Protein AF-A0A1T8V8E3-F1 (afdb_monomer_lite)

Foldseek 3Di:
DDDPAPPQKAKWKWKQWPVRDTDADPVRHTDIDSDPVVRVVVQVVVCVVVVVVVNNDGPMDIDMDIGHHDDDPPPPVVVVVVVVVVVCVVVVVDD

Sequence (95 aa):
MSLNIPEGYEIEYLIRKPDGTLVLNAKDRPACWSDRSECEQAIKHLAEHAQALGITDYLATVEARLCSPVFALDTPLAGFIAELETWRKSQGGQS

Secondary structure (DSSP, 8-state):
----PPTT-EEEEEEE-TTSPBPB-TTSSB--BSSHHHHHHHHHHHHHHHHHTT-S----EEEEEEEPPP--TTS-HHHHHHHHHHHHHHTT---

Structure (mmCIF, N/CA/C/O backbone):
data_AF-A0A1T8V8E3-F1
#
_entry.id   AF-A0A1T8V8E3-F1
#
loop_
_atom_site.group_PDB
_atom_site.id
_atom_site.type_symbol
_atom_site.label_atom_id
_atom_site.label_alt_id
_atom_site.label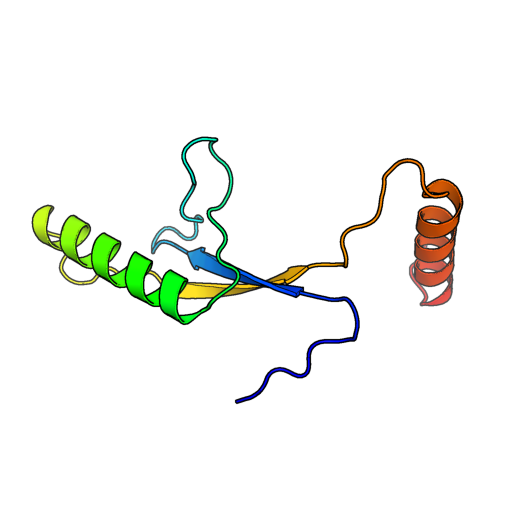_comp_id
_atom_site.label_asym_id
_atom_site.label_entity_id
_atom_site.label_seq_id
_atom_site.pdbx_PDB_ins_code
_atom_site.Cartn_x
_atom_site.Cartn_y
_atom_site.Cartn_z
_atom_site.occupancy
_atom_site.B_iso_or_equiv
_atom_site.auth_seq_id
_atom_site.auth_comp_id
_atom_site.auth_asym_id
_atom_site.auth_atom_id
_atom_site.pdbx_PDB_model_num
ATOM 1 N N . MET A 1 1 ? 15.824 -6.442 12.852 1.00 45.47 1 MET A N 1
ATOM 2 C CA . MET A 1 1 ? 16.057 -7.409 11.758 1.00 45.47 1 MET A CA 1
ATOM 3 C C . MET A 1 1 ? 16.266 -6.610 10.488 1.00 45.47 1 MET A C 1
ATOM 5 O O . MET A 1 1 ? 15.358 -5.885 10.111 1.00 45.47 1 MET A O 1
ATOM 9 N N . SER A 1 2 ? 17.451 -6.668 9.887 1.00 57.44 2 SER A N 1
ATOM 10 C CA . SER A 1 2 ? 17.702 -6.101 8.561 1.00 57.44 2 SER A CA 1
ATOM 11 C C . SER A 1 2 ? 17.268 -7.124 7.510 1.00 57.44 2 SER A C 1
ATOM 13 O O . SER A 1 2 ? 17.771 -8.245 7.488 1.00 57.44 2 SER A O 1
ATOM 15 N N . LEU A 1 3 ? 16.289 -6.766 6.679 1.00 65.56 3 LEU A N 1
ATOM 16 C CA . LEU A 1 3 ? 15.967 -7.529 5.473 1.00 65.56 3 LEU A CA 1
ATOM 1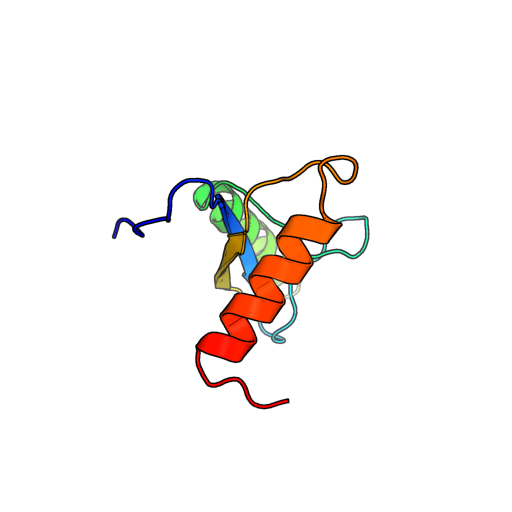7 C C . LEU A 1 3 ? 17.119 -7.335 4.483 1.00 65.56 3 LEU A C 1
ATOM 19 O O . LEU A 1 3 ? 17.517 -6.202 4.225 1.00 65.56 3 LEU A O 1
ATOM 23 N N . ASN A 1 4 ? 17.677 -8.429 3.966 1.00 75.31 4 ASN A N 1
ATOM 24 C CA . ASN A 1 4 ? 18.681 -8.356 2.911 1.00 75.31 4 ASN A CA 1
ATOM 25 C C . ASN A 1 4 ? 17.950 -8.140 1.580 1.00 75.31 4 ASN A C 1
ATOM 27 O O . ASN A 1 4 ? 17.336 -9.069 1.055 1.00 75.31 4 ASN A O 1
ATOM 31 N N . ILE A 1 5 ? 17.930 -6.896 1.108 1.00 76.19 5 ILE A N 1
ATOM 32 C CA . ILE A 1 5 ? 17.240 -6.494 -0.119 1.00 76.19 5 ILE A CA 1
ATOM 33 C C . ILE A 1 5 ? 18.221 -6.686 -1.281 1.00 76.19 5 ILE A C 1
ATOM 35 O O . ILE A 1 5 ? 19.318 -6.125 -1.221 1.00 76.19 5 ILE A O 1
ATOM 39 N N . PRO A 1 6 ? 17.875 -7.470 -2.318 1.00 77.19 6 PRO A N 1
ATOM 40 C CA . PRO A 1 6 ? 18.722 -7.603 -3.499 1.00 77.19 6 PRO A CA 1
ATOM 41 C C . PRO A 1 6 ? 19.002 -6.243 -4.149 1.00 77.19 6 PRO A C 1
ATOM 43 O O . PRO A 1 6 ? 18.152 -5.354 -4.136 1.00 77.19 6 PRO A O 1
ATOM 46 N N . GLU A 1 7 ? 20.183 -6.089 -4.744 1.00 76.50 7 GLU A N 1
ATOM 47 C CA . GLU A 1 7 ? 20.585 -4.839 -5.393 1.00 76.50 7 GLU A CA 1
ATOM 48 C C . GLU A 1 7 ? 19.570 -4.408 -6.465 1.00 76.50 7 GLU A C 1
ATOM 50 O O . GLU A 1 7 ? 19.108 -5.216 -7.273 1.00 76.50 7 GLU A O 1
ATOM 55 N N . GLY A 1 8 ? 19.194 -3.127 -6.438 1.00 79.00 8 GLY A N 1
ATOM 56 C CA . GLY A 1 8 ? 18.209 -2.537 -7.345 1.00 79.00 8 GLY A CA 1
ATOM 57 C C . GLY A 1 8 ? 16.744 -2.780 -6.970 1.00 79.00 8 GLY A C 1
ATOM 58 O O . GLY A 1 8 ? 15.877 -2.144 -7.558 1.00 79.00 8 GLY A O 1
ATOM 59 N N . TYR A 1 9 ? 16.440 -3.649 -6.004 1.00 83.06 9 TYR A N 1
ATOM 60 C CA . TYR A 1 9 ? 15.075 -3.803 -5.504 1.00 83.06 9 TYR A CA 1
ATOM 61 C C . TYR A 1 9 ? 14.781 -2.792 -4.398 1.00 83.06 9 TYR A C 1
ATOM 63 O O . TYR A 1 9 ? 15.652 -2.430 -3.608 1.00 83.06 9 TYR A O 1
ATOM 71 N N . GLU A 1 10 ? 13.522 -2.381 -4.316 1.00 88.25 10 GLU A N 1
ATOM 72 C CA . GLU A 1 10 ? 13.033 -1.459 -3.294 1.00 88.25 10 GLU A CA 1
ATOM 73 C C . GLU A 1 10 ? 11.953 -2.141 -2.454 1.00 88.25 10 GLU A C 1
ATOM 75 O O . GLU A 1 10 ? 11.231 -3.015 -2.936 1.00 88.25 10 GLU A O 1
ATOM 80 N N . ILE A 1 11 ? 11.843 -1.768 -1.179 1.00 90.62 11 ILE A N 1
ATOM 81 C CA . ILE A 1 11 ? 10.717 -2.189 -0.343 1.00 90.62 11 ILE A CA 1
ATOM 82 C C . ILE A 1 11 ? 9.705 -1.056 -0.296 1.00 90.62 11 ILE A C 1
ATOM 84 O O . ILE A 1 11 ? 10.052 0.085 -0.004 1.00 90.62 11 ILE A O 1
ATOM 88 N N . GLU A 1 12 ? 8.440 -1.409 -0.490 1.00 94.44 12 GLU A N 1
ATOM 89 C CA . GLU A 1 12 ? 7.320 -0.543 -0.155 1.00 94.44 12 GLU A CA 1
ATOM 90 C C . GLU A 1 12 ? 6.486 -1.180 0.950 1.00 94.44 12 GLU A C 1
ATOM 92 O O . GLU A 1 12 ? 6.192 -2.379 0.938 1.00 94.44 12 GLU A O 1
ATOM 97 N N . TYR A 1 13 ? 6.081 -0.355 1.901 1.00 95.75 13 TYR A N 1
ATOM 98 C CA . TYR A 1 13 ? 5.196 -0.713 2.991 1.00 95.75 13 TYR A CA 1
ATOM 99 C C . TYR A 1 13 ? 3.765 -0.340 2.628 1.00 95.75 13 TYR A C 1
ATOM 101 O O . TYR A 1 13 ? 3.524 0.687 1.995 1.00 95.75 13 TYR A O 1
ATOM 109 N N . LEU A 1 14 ? 2.813 -1.172 3.031 1.00 96.88 14 LEU A N 1
ATOM 110 C CA . LEU A 1 14 ? 1.383 -0.972 2.829 1.00 96.88 14 LEU A CA 1
ATOM 111 C C . LEU A 1 14 ? 0.640 -1.272 4.124 1.00 96.88 14 LEU A C 1
ATOM 113 O O . LEU A 1 14 ? 1.148 -1.974 4.997 1.00 96.88 14 LEU A O 1
ATOM 117 N N . ILE A 1 15 ? -0.596 -0.790 4.213 1.00 96.88 15 ILE A N 1
ATOM 118 C CA . ILE A 1 15 ? -1.480 -1.083 5.339 1.00 96.88 15 ILE A CA 1
ATOM 119 C C . ILE A 1 15 ? -2.565 -2.042 4.872 1.00 96.88 15 ILE A C 1
ATOM 121 O O . ILE A 1 15 ? -3.343 -1.707 3.970 1.00 96.88 15 ILE A O 1
ATOM 125 N N . ARG A 1 16 ? -2.656 -3.207 5.517 1.00 96.44 16 ARG A N 1
ATOM 126 C CA . ARG A 1 16 ? -3.799 -4.105 5.366 1.00 96.44 16 ARG A CA 1
ATOM 127 C C . ARG A 1 16 ? -4.813 -3.837 6.463 1.00 96.44 16 ARG A C 1
ATOM 129 O O . ARG A 1 16 ? -4.481 -3.826 7.645 1.00 96.44 16 ARG A O 1
ATOM 136 N N . LYS A 1 17 ? -6.052 -3.585 6.056 1.00 93.06 17 LYS A N 1
ATOM 137 C CA . LYS A 1 17 ? -7.186 -3.398 6.959 1.00 93.06 17 LYS A CA 1
ATOM 138 C C . LYS A 1 17 ? -7.626 -4.747 7.548 1.00 93.06 17 LYS A C 1
ATOM 140 O O . LYS A 1 17 ? -7.341 -5.789 6.954 1.00 93.06 17 LYS A O 1
ATOM 145 N N . PRO A 1 18 ? -8.399 -4.742 8.650 1.00 89.56 18 PRO A N 1
ATOM 146 C CA . PRO A 1 18 ? -8.927 -5.970 9.254 1.00 89.56 18 PRO A CA 1
ATOM 147 C C . PRO A 1 18 ? -9.796 -6.820 8.313 1.00 89.56 18 PRO A C 1
ATOM 149 O O . PRO A 1 18 ? -9.887 -8.031 8.479 1.00 89.56 18 PRO A O 1
ATOM 152 N N . ASP A 1 19 ? -10.417 -6.198 7.306 1.00 89.81 19 ASP A N 1
ATOM 153 C CA . ASP A 1 19 ? -11.222 -6.873 6.277 1.00 89.81 19 ASP A CA 1
ATOM 154 C C . ASP A 1 19 ? -10.378 -7.593 5.199 1.00 89.81 19 ASP A C 1
ATOM 156 O O . ASP A 1 19 ? -10.925 -8.151 4.249 1.00 89.81 19 ASP A O 1
ATOM 160 N N . GLY A 1 20 ? -9.045 -7.571 5.320 1.00 91.00 20 GLY A N 1
ATOM 161 C CA . GLY A 1 20 ? -8.102 -8.187 4.385 1.00 91.00 20 GLY A CA 1
ATOM 162 C C . GLY A 1 20 ? -7.769 -7.332 3.158 1.00 91.00 20 GLY A C 1
ATOM 163 O O . GLY A 1 20 ? -6.870 -7.682 2.385 1.00 91.00 20 GLY A O 1
ATOM 164 N N . THR A 1 21 ? -8.433 -6.191 2.971 1.00 94.75 21 THR A N 1
ATOM 165 C CA . THR A 1 21 ? -8.169 -5.284 1.847 1.00 94.75 21 THR A CA 1
ATOM 166 C C . THR A 1 21 ? -7.114 -4.235 2.200 1.00 94.75 21 THR A C 1
ATOM 168 O O . THR A 1 21 ? -6.848 -3.948 3.367 1.00 94.75 21 THR A O 1
ATOM 171 N N . LEU A 1 22 ? -6.470 -3.664 1.183 1.00 95.94 22 LEU A N 1
ATOM 172 C CA . LEU A 1 22 ? -5.447 -2.635 1.373 1.00 95.94 22 LEU A CA 1
ATOM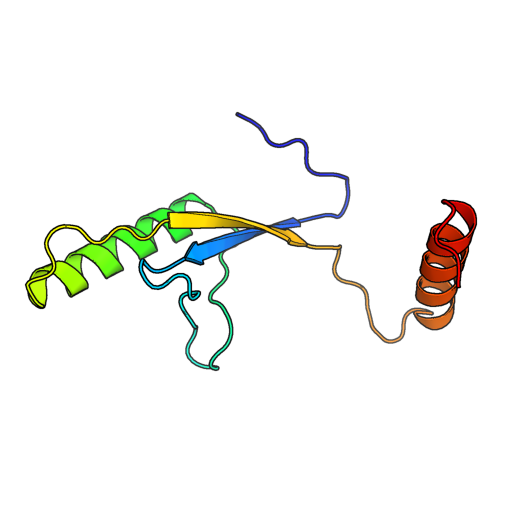 173 C C . LEU A 1 22 ? -6.078 -1.254 1.556 1.00 95.94 22 LEU A C 1
ATOM 175 O O . LEU A 1 22 ? -7.118 -0.948 0.971 1.00 95.94 22 LEU A O 1
ATOM 179 N N . VAL A 1 23 ? -5.421 -0.401 2.340 1.00 95.31 23 VAL A N 1
ATOM 180 C CA . VAL A 1 23 ? -5.731 1.033 2.363 1.00 95.31 23 VAL A CA 1
ATOM 181 C C . VAL A 1 23 ? -5.425 1.622 0.988 1.00 95.31 23 VAL A C 1
ATOM 183 O O . VAL A 1 23 ? -4.365 1.363 0.416 1.00 95.31 23 VAL A O 1
ATOM 186 N N . LEU A 1 24 ? -6.361 2.407 0.455 1.00 96.00 24 LEU A N 1
ATOM 187 C CA . LEU A 1 24 ? -6.239 3.036 -0.855 1.00 96.00 24 LEU A CA 1
ATOM 188 C C . LEU A 1 24 ? -5.875 4.518 -0.718 1.00 96.00 24 LEU A C 1
ATOM 190 O O . LEU A 1 24 ? -6.237 5.180 0.252 1.00 96.00 24 LEU A O 1
ATOM 194 N N . ASN A 1 25 ? -5.157 5.036 -1.708 1.00 93.44 25 ASN A N 1
ATOM 195 C CA . ASN A 1 25 ? -4.918 6.460 -1.891 1.00 93.44 25 ASN A CA 1
ATOM 196 C C . ASN A 1 25 ? -6.090 7.125 -2.638 1.00 93.44 25 ASN A C 1
ATOM 198 O O . ASN A 1 25 ? -7.028 6.466 -3.077 1.00 93.44 25 ASN A O 1
ATOM 202 N N . ALA A 1 26 ? -5.999 8.438 -2.860 1.00 92.62 26 ALA A N 1
ATOM 203 C CA . ALA A 1 26 ? -7.035 9.222 -3.542 1.00 92.62 26 ALA A CA 1
ATOM 204 C C . ALA A 1 26 ? -7.299 8.838 -5.01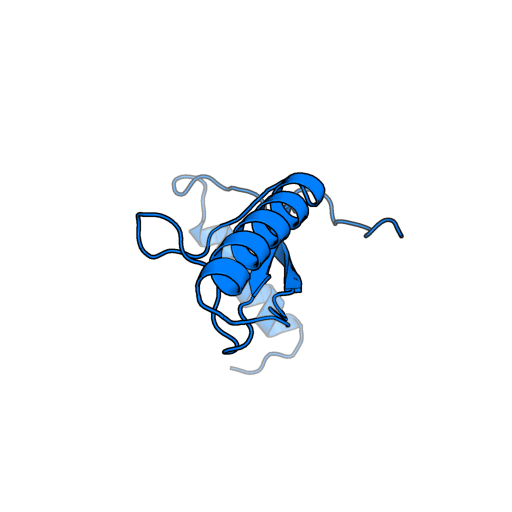8 1.00 92.62 26 ALA A C 1
ATOM 206 O O . ALA A 1 26 ? -8.187 9.408 -5.642 1.00 92.62 26 ALA A O 1
ATOM 207 N N . LYS A 1 27 ? -6.514 7.922 -5.600 1.00 94.56 27 LYS A N 1
ATOM 208 C CA . LYS A 1 27 ? -6.676 7.409 -6.971 1.00 94.56 27 LYS A CA 1
ATOM 209 C C . LYS A 1 27 ? -7.152 5.949 -6.992 1.00 94.56 27 LYS A C 1
ATOM 211 O O . LYS A 1 27 ? -6.914 5.265 -7.986 1.00 94.56 27 LYS A O 1
ATOM 216 N N . ASP A 1 28 ? -7.724 5.457 -5.893 1.00 94.12 28 ASP A N 1
ATOM 217 C CA . ASP A 1 28 ? -8.195 4.074 -5.726 1.00 94.12 28 ASP A CA 1
ATOM 218 C C . ASP A 1 28 ? -7.110 3.007 -5.952 1.00 94.12 28 ASP A C 1
ATOM 220 O O . ASP A 1 28 ? -7.374 1.884 -6.382 1.00 94.12 28 ASP A O 1
ATOM 224 N N . ARG A 1 29 ? -5.851 3.346 -5.656 1.00 93.94 29 ARG A N 1
ATOM 225 C CA . ARG A 1 29 ? -4.723 2.403 -5.689 1.00 93.94 29 ARG A CA 1
ATOM 226 C C . ARG A 1 29 ? -4.213 2.157 -4.279 1.00 93.94 29 ARG A C 1
ATOM 228 O O . ARG A 1 29 ? -4.325 3.066 -3.461 1.00 93.94 29 ARG A O 1
ATOM 235 N N . PRO A 1 30 ? -3.598 0.998 -3.989 1.00 95.19 30 PRO A N 1
ATOM 236 C CA . PRO A 1 30 ? -2.968 0.774 -2.696 1.00 95.19 30 PRO A CA 1
ATOM 237 C C . PRO A 1 30 ? -2.036 1.926 -2.314 1.00 95.19 30 PRO A C 1
ATOM 239 O O . PRO A 1 30 ? -1.174 2.326 -3.102 1.00 95.19 30 PRO A O 1
ATOM 242 N N . ALA A 1 31 ? -2.235 2.478 -1.121 1.00 95.62 31 ALA A N 1
ATOM 243 C CA . ALA A 1 31 ? -1.320 3.446 -0.546 1.00 95.62 31 ALA A CA 1
ATOM 244 C C . ALA A 1 31 ? -0.011 2.729 -0.190 1.00 95.62 31 ALA A C 1
ATOM 246 O O . ALA A 1 31 ? -0.030 1.627 0.364 1.00 95.62 31 ALA A O 1
ATOM 247 N N . CYS A 1 32 ? 1.107 3.336 -0.580 1.00 94.75 32 CYS A N 1
ATOM 248 C CA . CYS A 1 32 ? 2.438 2.757 -0.460 1.00 94.75 32 CYS A CA 1
ATOM 249 C C . CYS A 1 32 ? 3.363 3.795 0.173 1.00 94.75 32 CYS A C 1
ATOM 251 O O . CYS A 1 32 ? 3.276 4.979 -0.162 1.00 94.75 32 CYS A O 1
ATOM 253 N N . TRP A 1 33 ? 4.238 3.339 1.060 1.00 95.56 33 TRP A N 1
ATOM 254 C CA . TRP A 1 33 ? 5.242 4.151 1.739 1.00 95.56 33 TRP A CA 1
ATOM 255 C C . TRP A 1 33 ? 6.616 3.530 1.518 1.00 95.56 33 TRP A C 1
ATOM 257 O O . TRP A 1 33 ? 6.764 2.316 1.627 1.00 95.56 33 TRP A O 1
ATOM 267 N N . SER A 1 34 ? 7.631 4.342 1.243 1.00 92.06 34 SER A N 1
ATOM 268 C CA . SER A 1 34 ? 9.023 3.875 1.175 1.00 92.06 34 SER A CA 1
ATOM 269 C C . SER A 1 34 ? 9.645 3.697 2.564 1.00 92.06 34 SER A C 1
ATOM 271 O O . SER A 1 34 ? 10.600 2.942 2.726 1.00 92.06 34 SER A O 1
ATOM 273 N N . ASP A 1 35 ? 9.093 4.370 3.579 1.00 93.06 35 ASP A N 1
ATOM 274 C CA . ASP A 1 35 ? 9.548 4.295 4.965 1.00 93.06 35 ASP A CA 1
ATOM 275 C C . ASP A 1 35 ? 8.525 3.566 5.850 1.00 93.06 35 ASP A C 1
ATOM 277 O O . ASP A 1 35 ? 7.318 3.827 5.825 1.00 93.06 35 ASP A O 1
ATOM 281 N N . ARG A 1 36 ? 9.021 2.627 6.660 1.00 93.69 36 ARG A N 1
ATOM 282 C CA . ARG A 1 36 ? 8.185 1.832 7.562 1.00 93.69 36 ARG A CA 1
ATOM 283 C C . ARG A 1 36 ? 7.553 2.679 8.665 1.00 93.69 36 ARG A C 1
ATOM 285 O O . ARG A 1 36 ? 6.402 2.442 9.019 1.00 93.69 36 ARG A O 1
ATOM 292 N N . SER A 1 37 ? 8.299 3.623 9.227 1.00 94.25 37 SER A N 1
ATOM 293 C CA . SER A 1 37 ? 7.850 4.467 10.335 1.00 94.25 37 SER A CA 1
ATOM 294 C C . SER A 1 37 ? 6.710 5.395 9.917 1.00 94.25 37 SER A C 1
ATOM 296 O O . SER A 1 37 ? 5.751 5.554 10.672 1.00 94.25 37 SER A O 1
ATOM 298 N N . GLU A 1 38 ? 6.742 5.912 8.685 1.00 94.38 38 GLU A N 1
ATOM 299 C CA . GLU A 1 38 ? 5.636 6.688 8.114 1.00 94.38 38 GLU A CA 1
ATOM 300 C C . GLU A 1 38 ? 4.370 5.832 7.959 1.00 94.38 38 GLU A C 1
ATOM 302 O O . GLU A 1 38 ? 3.269 6.264 8.311 1.00 94.38 38 GLU A O 1
ATOM 307 N N . CYS A 1 39 ? 4.525 4.587 7.500 1.00 95.38 39 CYS A N 1
ATOM 308 C CA . CYS A 1 39 ? 3.425 3.629 7.391 1.00 95.38 39 CYS A CA 1
ATOM 309 C C . CYS A 1 39 ? 2.827 3.285 8.771 1.00 95.38 39 CYS A C 1
ATOM 311 O O . CYS A 1 39 ? 1.609 3.289 8.958 1.00 95.38 39 CYS A O 1
ATOM 313 N N . GLU A 1 40 ? 3.675 3.054 9.776 1.00 95.00 40 GLU A N 1
ATOM 314 C CA . GLU A 1 40 ? 3.246 2.804 11.158 1.00 95.00 40 GLU A CA 1
ATOM 315 C C . GLU A 1 40 ? 2.532 4.018 11.771 1.00 95.00 40 GLU A C 1
ATOM 317 O O . GLU A 1 40 ? 1.547 3.859 12.497 1.00 95.00 40 GLU A O 1
ATOM 322 N N . GLN A 1 41 ? 2.979 5.238 11.463 1.00 95.00 41 GLN A N 1
ATOM 323 C CA . GLN A 1 41 ? 2.298 6.459 11.888 1.00 95.00 41 GLN A CA 1
ATOM 324 C C . GLN A 1 41 ? 0.915 6.590 11.236 1.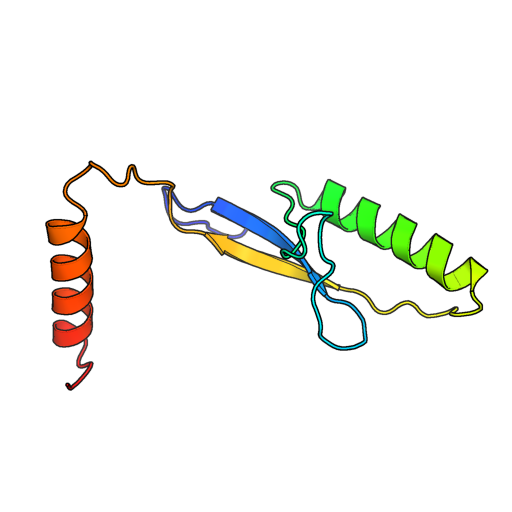00 95.00 41 GLN A C 1
ATOM 326 O O . GLN A 1 41 ? -0.054 6.935 11.915 1.00 95.00 41 GLN A O 1
ATOM 331 N N . ALA A 1 42 ? 0.786 6.248 9.954 1.00 94.19 42 ALA A N 1
ATOM 332 C CA . ALA A 1 42 ? -0.503 6.237 9.272 1.00 94.19 42 ALA A CA 1
ATOM 333 C C . ALA A 1 42 ? -1.489 5.222 9.889 1.00 94.19 42 ALA A C 1
ATOM 335 O O . ALA A 1 42 ? -2.670 5.541 10.033 1.00 94.19 42 ALA A O 1
ATOM 336 N N . ILE A 1 43 ? -1.028 4.045 10.341 1.00 93.75 43 ILE A N 1
ATOM 337 C CA . ILE A 1 43 ? -1.881 3.093 11.082 1.00 93.75 43 ILE A CA 1
ATOM 338 C C . ILE A 1 43 ? -2.433 3.709 12.369 1.00 93.75 43 ILE A C 1
ATOM 340 O O . ILE A 1 43 ? -3.612 3.518 12.664 1.00 93.75 43 ILE A O 1
ATOM 344 N N . LYS A 1 44 ? -1.622 4.465 13.120 1.00 92.69 44 LYS A N 1
ATOM 345 C CA . LYS A 1 44 ? -2.083 5.121 14.357 1.00 92.69 44 LYS A CA 1
ATOM 346 C C . LYS A 1 44 ? -3.221 6.098 14.077 1.00 92.69 44 LYS A C 1
ATOM 348 O O . LYS A 1 44 ? -4.247 6.026 14.742 1.00 92.69 44 LYS A O 1
ATOM 353 N N . HIS A 1 45 ? -3.092 6.920 13.037 1.00 92.25 45 HIS A N 1
ATOM 354 C CA . HIS A 1 45 ? -4.161 7.836 12.631 1.00 92.25 45 HIS A CA 1
ATOM 355 C C . HIS A 1 45 ? -5.438 7.108 12.194 1.00 92.25 45 HIS A C 1
ATOM 357 O O . HIS A 1 45 ? -6.546 7.551 12.488 1.00 92.25 45 HIS A O 1
ATOM 363 N N . LEU A 1 46 ? -5.312 5.962 11.519 1.00 91.00 46 LEU A N 1
ATOM 364 C CA . LEU A 1 46 ? -6.474 5.137 11.179 1.00 91.00 46 LEU A CA 1
ATOM 365 C C . LEU A 1 46 ? -7.141 4.542 12.425 1.00 91.00 46 LEU A C 1
ATOM 367 O O . LEU A 1 46 ? -8.367 4.528 12.499 1.00 91.00 46 LEU A O 1
ATOM 371 N N . ALA A 1 47 ? -6.355 4.093 13.405 1.00 91.00 47 ALA A N 1
ATOM 372 C CA . ALA A 1 47 ? -6.872 3.581 14.669 1.00 91.00 47 ALA A CA 1
ATOM 373 C C . ALA A 1 47 ? -7.595 4.673 15.478 1.00 91.00 47 ALA A C 1
ATOM 375 O O . ALA A 1 47 ? -8.682 4.422 15.988 1.00 91.00 47 ALA A O 1
ATOM 376 N N . GLU A 1 48 ? -7.051 5.894 15.529 1.00 92.19 48 GLU A N 1
ATOM 377 C CA . GLU A 1 48 ? -7.691 7.060 16.162 1.00 92.19 48 GLU A CA 1
ATOM 378 C C . GLU A 1 48 ? -9.060 7.364 15.529 1.00 92.19 48 GLU A C 1
ATOM 380 O O . GLU A 1 48 ? -10.061 7.524 16.232 1.00 92.19 48 GLU A O 1
ATOM 385 N N . HIS A 1 49 ? -9.135 7.380 14.193 1.00 89.81 49 HIS A N 1
ATOM 386 C CA . HIS A 1 49 ? -10.402 7.566 13.484 1.00 89.81 49 HIS A CA 1
ATOM 387 C C . HIS A 1 49 ? -11.384 6.411 13.721 1.00 89.81 49 HIS A C 1
ATOM 389 O O . HIS A 1 49 ? -12.576 6.648 13.904 1.00 89.81 49 HIS A O 1
ATOM 395 N N . ALA A 1 50 ? -10.906 5.166 13.744 1.00 88.06 50 ALA A N 1
ATOM 396 C CA . ALA A 1 50 ? -11.738 3.998 14.015 1.00 88.06 50 ALA A CA 1
ATOM 397 C C . ALA A 1 50 ? -12.312 4.034 15.443 1.00 88.06 50 ALA A C 1
ATOM 399 O O . ALA A 1 50 ? -13.498 3.764 15.639 1.00 88.06 50 ALA A O 1
ATOM 400 N N . GLN A 1 51 ? -11.512 4.462 16.421 1.00 90.75 51 GLN A N 1
ATOM 401 C CA . GLN A 1 51 ? -11.946 4.636 17.805 1.00 90.75 51 GLN A CA 1
ATOM 402 C C . GLN A 1 51 ? -13.039 5.703 17.929 1.00 90.75 51 GLN A C 1
ATOM 404 O O . GLN A 1 51 ? -14.016 5.491 18.648 1.00 90.75 51 GLN A O 1
ATOM 409 N N . ALA A 1 52 ? -12.936 6.808 17.183 1.00 89.62 52 ALA A N 1
ATOM 410 C CA . ALA A 1 52 ? -13.989 7.826 17.119 1.00 89.62 52 ALA A CA 1
ATOM 411 C C . ALA A 1 52 ? -15.318 7.283 16.549 1.00 89.62 52 ALA A C 1
ATOM 413 O O . ALA A 1 52 ? -16.384 7.813 16.857 1.00 89.62 52 ALA A O 1
ATOM 414 N N . LEU A 1 53 ? -15.264 6.204 15.763 1.00 88.62 53 LEU A N 1
ATOM 415 C CA . LEU A 1 53 ? -16.424 5.479 15.232 1.00 88.62 53 LEU A CA 1
ATOM 416 C C . LEU A 1 53 ? -16.875 4.308 16.130 1.00 88.62 53 LEU A C 1
ATOM 418 O O . LEU A 1 53 ? -17.783 3.567 15.757 1.00 88.62 53 LEU A O 1
ATOM 422 N N . GLY A 1 54 ? -16.265 4.134 17.307 1.00 89.00 54 GLY A N 1
ATOM 423 C CA . GLY A 1 54 ? -16.598 3.078 18.268 1.00 89.00 54 GLY A CA 1
ATOM 424 C C . GLY A 1 54 ? -15.880 1.742 18.043 1.00 89.00 54 GLY A C 1
ATOM 425 O O . GLY A 1 54 ? -16.221 0.759 18.697 1.00 89.00 54 GLY A O 1
ATOM 426 N N . ILE A 1 55 ? -14.887 1.683 17.152 1.00 86.50 55 ILE A N 1
ATOM 427 C CA . ILE A 1 55 ? -14.062 0.489 16.924 1.00 86.50 55 ILE A CA 1
ATOM 428 C C . ILE A 1 55 ? -12.818 0.588 17.811 1.00 86.50 55 ILE A C 1
ATOM 430 O O . ILE A 1 55 ? -11.900 1.350 17.523 1.00 86.50 55 ILE A O 1
ATOM 434 N N . THR A 1 56 ? -12.785 -0.176 18.901 1.00 77.62 56 THR A N 1
ATOM 435 C CA . THR A 1 56 ? -11.704 -0.112 19.901 1.00 77.62 56 THR A CA 1
ATOM 436 C C . THR A 1 56 ? -10.458 -0.908 19.520 1.00 77.62 56 THR A C 1
ATOM 438 O O . THR A 1 56 ? -9.361 -0.515 19.900 1.00 77.62 56 THR A O 1
ATOM 441 N N . ASP A 1 57 ? -10.611 -1.973 18.730 1.00 79.06 57 ASP A N 1
ATOM 442 C CA . ASP A 1 57 ? -9.516 -2.861 18.321 1.00 79.06 57 ASP A CA 1
ATOM 443 C C . ASP A 1 57 ? -9.329 -2.821 16.801 1.00 79.06 57 ASP A C 1
ATOM 445 O O . ASP A 1 57 ? -9.742 -3.715 16.059 1.00 79.06 57 ASP A O 1
ATOM 449 N N . TYR A 1 58 ? -8.725 -1.739 16.308 1.00 85.12 58 TYR A N 1
ATOM 450 C CA . TYR A 1 58 ? -8.419 -1.597 14.886 1.00 85.12 58 TYR A CA 1
ATOM 451 C C . TYR A 1 58 ? -7.171 -2.415 14.505 1.00 85.12 58 TYR A C 1
ATOM 453 O O . TYR A 1 58 ? -6.041 -1.935 14.568 1.00 85.12 58 TYR A O 1
ATOM 461 N N . LEU A 1 59 ? -7.386 -3.672 14.107 1.00 89.12 59 LEU A N 1
ATOM 462 C CA . LEU A 1 59 ? -6.345 -4.673 13.813 1.00 89.12 59 LEU A CA 1
ATOM 463 C C . LEU A 1 59 ? -5.706 -4.535 12.414 1.00 89.12 59 LEU A C 1
ATOM 465 O O . LEU A 1 59 ? -5.553 -5.524 11.698 1.00 89.12 59 LEU A O 1
ATOM 469 N N . ALA A 1 60 ? -5.367 -3.318 11.987 1.00 92.31 60 ALA A N 1
ATOM 470 C CA . ALA A 1 60 ? -4.623 -3.131 10.743 1.00 92.31 60 ALA A CA 1
ATOM 471 C C . ALA A 1 60 ? -3.141 -3.502 10.912 1.00 92.31 60 ALA A C 1
ATOM 473 O O . ALA A 1 60 ? -2.554 -3.299 11.976 1.00 92.31 60 ALA A O 1
ATOM 474 N N . THR A 1 61 ? -2.519 -4.015 9.852 1.00 94.25 61 THR A N 1
ATOM 475 C CA . THR A 1 61 ? -1.118 -4.457 9.863 1.00 94.25 61 THR A CA 1
ATOM 476 C C . THR A 1 61 ? -0.290 -3.734 8.810 1.00 94.25 61 THR A C 1
ATOM 478 O O . THR A 1 61 ? -0.790 -3.377 7.741 1.00 94.25 61 THR A O 1
ATOM 481 N N . VAL A 1 62 ? 0.997 -3.530 9.110 1.00 94.31 62 VAL A N 1
ATOM 482 C CA . VAL A 1 62 ? 1.982 -3.142 8.096 1.00 94.31 62 VAL A CA 1
ATOM 483 C C . VAL A 1 62 ? 2.425 -4.396 7.360 1.00 94.31 62 VAL A C 1
ATOM 485 O O . VAL A 1 62 ? 2.929 -5.339 7.970 1.00 94.31 62 VAL A O 1
ATOM 488 N N . GLU A 1 63 ? 2.289 -4.377 6.045 1.00 94.44 63 GLU A N 1
ATOM 489 C CA . GLU A 1 63 ? 2.864 -5.374 5.153 1.00 94.44 63 GLU A CA 1
ATOM 490 C C . GLU A 1 63 ? 3.946 -4.742 4.290 1.00 94.44 63 GLU A C 1
ATOM 492 O O . GLU A 1 63 ? 3.949 -3.534 4.065 1.00 94.44 63 GLU A O 1
ATOM 497 N N . ALA A 1 64 ? 4.872 -5.562 3.804 1.00 92.38 64 ALA A N 1
ATOM 498 C CA . ALA A 1 64 ? 5.936 -5.133 2.911 1.00 92.38 64 ALA A CA 1
ATOM 499 C C . ALA A 1 64 ? 5.822 -5.883 1.585 1.00 92.38 64 ALA A C 1
ATOM 501 O O . ALA A 1 64 ? 5.604 -7.097 1.570 1.00 92.38 64 ALA A O 1
ATOM 502 N N . ARG A 1 65 ? 6.012 -5.169 0.476 1.00 91.31 65 ARG A N 1
ATOM 503 C CA . ARG A 1 65 ? 6.228 -5.760 -0.845 1.00 91.31 65 ARG A CA 1
ATOM 504 C C . ARG A 1 65 ? 7.631 -5.428 -1.331 1.00 91.31 65 ARG A C 1
ATOM 506 O O . ARG A 1 65 ? 8.143 -4.345 -1.061 1.00 91.31 65 ARG A O 1
ATOM 513 N N . LEU A 1 66 ? 8.228 -6.370 -2.053 1.00 89.31 66 LEU A N 1
ATOM 514 C CA . LEU A 1 66 ? 9.492 -6.172 -2.747 1.00 89.31 66 LEU A CA 1
ATOM 515 C C . LEU A 1 66 ? 9.191 -5.766 -4.193 1.00 89.31 66 LEU A C 1
ATOM 517 O O . LEU A 1 66 ? 8.521 -6.504 -4.918 1.00 89.31 66 LEU A O 1
ATOM 521 N N . CYS A 1 67 ? 9.673 -4.600 -4.593 1.00 86.25 67 CYS A N 1
ATOM 522 C CA . CYS A 1 67 ? 9.464 -4.018 -5.907 1.00 86.25 67 CYS A CA 1
ATOM 523 C C . CYS A 1 67 ? 10.722 -4.159 -6.751 1.00 86.25 67 CYS A C 1
ATOM 525 O O . CYS A 1 67 ? 11.835 -3.925 -6.280 1.00 86.25 67 CYS A O 1
ATOM 527 N N . SER A 1 68 ? 10.532 -4.549 -8.010 1.00 82.69 68 SER A N 1
ATOM 528 C CA . SER A 1 68 ? 11.601 -4.509 -9.001 1.00 82.69 68 SER A CA 1
ATOM 529 C C . SER A 1 68 ? 12.074 -3.068 -9.221 1.00 82.69 68 SER A C 1
ATOM 531 O O . SER A 1 68 ? 11.252 -2.154 -9.101 1.00 82.69 68 SER A O 1
ATOM 533 N N . PRO A 1 69 ? 13.337 -2.867 -9.630 1.00 79.38 69 PRO A N 1
ATOM 534 C CA . PRO A 1 69 ? 13.822 -1.552 -10.023 1.00 79.38 69 PRO A CA 1
ATOM 535 C C . PRO A 1 69 ? 12.926 -0.906 -11.083 1.00 79.38 69 PRO A C 1
ATOM 537 O O . PRO A 1 69 ? 12.358 -1.589 -11.942 1.00 79.38 69 PRO A O 1
ATOM 540 N N . VAL A 1 70 ? 12.832 0.423 -11.050 1.00 77.62 70 VAL A N 1
ATOM 541 C CA . VAL A 1 70 ? 12.166 1.189 -12.107 1.00 77.62 70 VAL A CA 1
ATOM 542 C C . VAL A 1 70 ? 13.002 1.091 -13.382 1.00 77.62 70 VAL A C 1
ATOM 544 O O . VAL A 1 70 ? 14.184 1.425 -13.390 1.00 77.62 70 VAL A O 1
ATOM 547 N N . PHE A 1 71 ? 12.382 0.657 -14.474 1.00 73.56 71 PHE A N 1
ATOM 548 C CA . PHE A 1 71 ? 12.989 0.616 -15.802 1.00 73.56 71 PHE A CA 1
ATOM 549 C C . PHE A 1 71 ? 12.189 1.494 -16.766 1.00 73.56 71 PHE A C 1
ATOM 551 O O . PHE A 1 71 ? 10.968 1.626 -16.642 1.00 73.56 71 PHE A O 1
ATOM 558 N N . ALA A 1 72 ? 12.871 2.113 -17.729 1.00 78.12 72 ALA A N 1
ATOM 559 C CA . ALA A 1 72 ? 12.204 2.929 -18.732 1.00 78.12 72 ALA A CA 1
ATOM 560 C C . ALA A 1 72 ? 11.565 2.033 -19.807 1.00 78.12 72 ALA A C 1
ATOM 562 O O . ALA A 1 72 ? 12.147 1.037 -20.236 1.00 78.12 72 ALA A O 1
ATOM 563 N N . LEU A 1 73 ? 10.341 2.367 -20.225 1.00 67.12 73 LEU A N 1
ATOM 564 C CA . LEU A 1 73 ? 9.557 1.548 -21.163 1.00 67.12 73 LEU A CA 1
ATOM 565 C C . LEU A 1 73 ? 10.143 1.520 -22.585 1.00 67.12 73 LEU A C 1
ATOM 567 O O . LEU A 1 73 ? 9.819 0.626 -23.362 1.00 67.12 73 LEU A O 1
ATOM 571 N N . ASP A 1 74 ? 10.973 2.503 -22.920 1.00 72.00 74 ASP A N 1
ATOM 572 C CA . ASP A 1 74 ? 11.696 2.654 -24.185 1.00 72.00 74 ASP A CA 1
ATOM 573 C C . ASP A 1 74 ? 13.080 1.980 -24.180 1.00 72.00 74 ASP A C 1
ATOM 575 O O . ASP A 1 74 ? 13.676 1.776 -25.239 1.00 72.00 74 ASP A O 1
ATOM 579 N N . THR A 1 75 ? 13.576 1.573 -23.007 1.00 63.69 75 THR A N 1
ATOM 580 C CA . THR A 1 75 ? 14.693 0.620 -22.900 1.00 63.69 75 THR A CA 1
ATOM 581 C C . THR A 1 75 ? 14.225 -0.708 -23.513 1.00 63.69 75 THR A C 1
ATOM 583 O O . THR A 1 75 ? 13.024 -0.960 -23.437 1.00 63.69 75 THR A O 1
ATOM 586 N N . PRO A 1 76 ? 15.072 -1.560 -24.136 1.00 61.19 76 PRO A N 1
ATOM 587 C CA . PRO A 1 76 ? 14.621 -2.748 -24.876 1.00 61.19 76 PRO A CA 1
ATOM 588 C C . PRO A 1 76 ? 13.918 -3.799 -23.988 1.00 61.19 76 PRO A C 1
ATOM 590 O O . PRO A 1 76 ? 14.448 -4.867 -23.691 1.00 61.19 76 PRO A O 1
ATOM 593 N N . LEU A 1 77 ? 12.681 -3.517 -23.583 1.00 57.69 77 LEU A N 1
ATOM 594 C CA . LEU A 1 77 ? 11.853 -4.312 -22.686 1.00 57.69 77 LEU A CA 1
ATOM 595 C C . LEU A 1 77 ? 11.504 -5.656 -23.325 1.00 57.69 77 LEU A C 1
ATOM 597 O O . LEU A 1 77 ? 11.347 -6.658 -22.635 1.00 57.69 77 LEU A O 1
ATOM 601 N N . ALA A 1 78 ? 11.456 -5.689 -24.660 1.00 57.66 78 ALA A N 1
ATOM 602 C CA . ALA A 1 78 ? 11.296 -6.910 -25.435 1.00 57.66 78 ALA A CA 1
ATOM 603 C C . ALA A 1 78 ? 12.414 -7.929 -25.152 1.00 57.66 78 ALA A C 1
ATOM 605 O O . ALA A 1 78 ? 12.129 -9.121 -25.068 1.00 57.66 78 ALA A O 1
ATOM 606 N N . GLY A 1 79 ? 13.658 -7.470 -24.955 1.00 59.88 79 GLY A N 1
ATOM 607 C CA . GLY A 1 79 ? 14.778 -8.337 -24.582 1.00 59.88 79 GLY A CA 1
ATOM 608 C C . GLY A 1 79 ? 14.624 -8.868 -23.160 1.00 59.88 79 GLY A C 1
ATOM 609 O O . GLY A 1 79 ? 14.692 -10.072 -22.942 1.00 59.88 79 GLY A O 1
ATOM 610 N N . PHE A 1 80 ? 14.294 -7.988 -22.211 1.00 67.62 80 PHE A N 1
ATOM 611 C CA . PHE A 1 80 ? 14.158 -8.353 -20.799 1.00 67.62 80 PHE A CA 1
ATOM 612 C C . PHE A 1 80 ? 12.982 -9.306 -20.523 1.00 67.62 80 PHE A C 1
ATOM 614 O O . PHE A 1 80 ? 13.136 -10.282 -19.792 1.00 67.62 80 PHE A O 1
ATOM 621 N N . ILE A 1 81 ? 11.813 -9.085 -21.137 1.00 71.19 81 ILE A N 1
ATOM 622 C CA . ILE A 1 81 ? 10.667 -10.002 -21.007 1.00 71.19 81 ILE A CA 1
ATOM 623 C C . ILE A 1 81 ? 11.001 -11.363 -21.632 1.00 71.19 81 ILE A C 1
ATOM 625 O O . ILE A 1 81 ? 10.705 -12.396 -21.032 1.00 71.19 81 ILE A O 1
ATOM 629 N N . ALA A 1 82 ? 11.656 -11.384 -22.798 1.00 70.31 82 ALA A N 1
ATOM 630 C CA . ALA A 1 82 ? 12.080 -12.629 -23.436 1.00 70.31 82 ALA A CA 1
ATOM 631 C C . ALA A 1 82 ? 13.120 -13.387 -22.593 1.00 70.31 82 ALA A C 1
ATOM 633 O O . ALA A 1 82 ? 13.055 -14.614 -22.495 1.00 70.31 82 ALA A O 1
ATOM 634 N N . GLU A 1 83 ? 14.043 -12.677 -21.943 1.00 72.56 83 GLU A N 1
ATOM 635 C CA . GLU A 1 83 ? 15.012 -13.252 -21.008 1.00 72.56 83 GLU A CA 1
ATOM 636 C C . GLU A 1 83 ? 14.332 -13.816 -19.756 1.00 72.56 83 GLU A C 1
ATOM 638 O O . GLU A 1 83 ? 14.621 -14.951 -19.377 1.00 72.56 83 GLU A O 1
ATOM 643 N N . LEU A 1 84 ? 13.371 -13.097 -19.165 1.00 74.88 84 LEU A N 1
ATOM 644 C CA . LEU A 1 84 ? 12.580 -13.586 -18.031 1.00 74.88 84 LEU A CA 1
ATOM 645 C C . LEU A 1 84 ? 11.750 -14.822 -18.395 1.00 74.88 84 LEU A C 1
ATOM 647 O O . LEU A 1 84 ? 11.699 -15.780 -17.622 1.00 74.88 84 LEU A O 1
ATOM 651 N N . GLU A 1 85 ? 11.123 -14.848 -19.572 1.00 76.38 85 GLU A N 1
ATOM 652 C CA . GLU A 1 85 ? 10.398 -16.029 -20.047 1.00 76.38 85 GLU A CA 1
ATOM 653 C C . GLU A 1 85 ? 11.329 -17.212 -20.324 1.00 76.38 85 GLU A C 1
ATOM 655 O O . GLU A 1 85 ? 10.989 -18.353 -20.003 1.00 76.38 85 GLU A O 1
ATOM 660 N N . THR A 1 86 ? 12.499 -16.953 -20.908 1.00 79.12 86 THR A N 1
ATOM 661 C CA . THR A 1 86 ? 13.515 -17.977 -21.184 1.00 79.12 86 THR A CA 1
ATOM 662 C C . THR A 1 86 ? 14.065 -18.553 -19.883 1.00 79.12 86 THR A C 1
ATOM 664 O O . THR A 1 86 ? 14.169 -19.772 -19.745 1.00 79.12 86 THR A O 1
ATOM 667 N N . TRP A 1 87 ? 14.338 -17.700 -18.895 1.00 76.75 87 TRP A N 1
ATOM 668 C CA . TRP A 1 87 ? 14.736 -18.108 -17.553 1.00 76.75 87 TRP A CA 1
ATOM 669 C C . TRP A 1 87 ? 13.631 -18.912 -16.855 1.00 76.75 87 TRP A C 1
ATOM 671 O O . TRP A 1 87 ? 13.892 -19.994 -16.335 1.00 76.75 87 TRP A O 1
ATOM 681 N N . ARG A 1 88 ? 12.367 -18.473 -16.922 1.00 76.50 88 ARG A N 1
ATOM 682 C CA . ARG A 1 88 ? 11.231 -19.229 -16.364 1.00 76.50 88 ARG A CA 1
ATOM 683 C C . ARG A 1 88 ? 11.118 -20.632 -16.973 1.00 76.50 88 ARG A C 1
ATOM 685 O O . ARG A 1 88 ? 10.886 -21.596 -16.247 1.00 76.50 88 ARG A O 1
ATOM 692 N N . LYS A 1 89 ? 11.297 -20.754 -18.295 1.00 77.94 89 LYS A N 1
ATOM 693 C CA . LYS A 1 89 ? 11.281 -22.041 -19.015 1.00 77.94 89 LYS A CA 1
ATOM 694 C C . LYS A 1 89 ? 12.483 -22.923 -18.647 1.00 77.94 89 LYS A C 1
ATOM 696 O O . LYS A 1 89 ? 12.324 -24.135 -18.538 1.00 77.94 89 LYS A O 1
ATOM 701 N N . SER A 1 90 ? 13.663 -22.342 -18.409 1.00 73.50 90 SER A N 1
ATOM 702 C CA . SER A 1 90 ? 14.871 -23.096 -18.032 1.00 73.50 90 SER A CA 1
ATOM 703 C C . SER A 1 90 ? 14.863 -23.596 -16.582 1.00 73.50 90 SER A C 1
ATOM 705 O O . SER A 1 90 ? 15.496 -24.607 -16.290 1.00 73.50 90 SER A O 1
ATOM 707 N N . GLN A 1 91 ? 14.089 -22.966 -15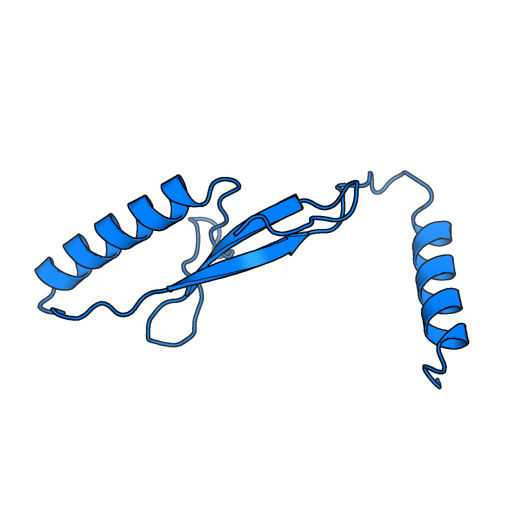.691 1.00 73.06 91 GLN A N 1
ATOM 708 C CA . GLN A 1 91 ? 13.854 -23.419 -14.309 1.00 73.06 91 GLN A CA 1
ATOM 709 C C . GLN A 1 91 ? 12.794 -24.536 -14.191 1.00 73.06 91 GLN A C 1
ATOM 711 O O . GLN A 1 91 ? 12.289 -24.807 -13.104 1.00 73.06 91 GLN A O 1
ATOM 716 N N . GLY A 1 92 ? 12.426 -25.192 -15.298 1.00 65.06 92 GLY A N 1
ATOM 717 C CA . GLY A 1 92 ? 11.433 -26.272 -15.298 1.00 65.06 92 GLY A CA 1
ATOM 718 C C . GLY A 1 92 ? 9.978 -25.793 -15.296 1.00 65.06 92 GLY A C 1
ATOM 719 O O . GLY A 1 92 ? 9.073 -26.603 -15.106 1.00 65.06 92 GLY A O 1
ATOM 720 N N . GLY A 1 93 ? 9.733 -24.499 -15.538 1.00 55.09 93 GLY A N 1
ATOM 721 C CA . GLY A 1 93 ? 8.399 -23.970 -15.807 1.00 55.09 93 GLY A CA 1
ATOM 722 C C . GLY A 1 93 ? 7.909 -24.455 -17.168 1.00 55.09 93 GLY A C 1
ATOM 723 O O . GLY A 1 93 ? 8.097 -23.769 -18.173 1.00 55.09 93 GLY A O 1
ATOM 724 N N . GLN A 1 94 ? 7.330 -25.655 -17.200 1.00 51.59 94 GLN A N 1
ATOM 725 C CA . GLN A 1 94 ? 6.728 -26.234 -18.395 1.00 51.59 94 GLN A CA 1
ATOM 726 C C . GLN A 1 94 ? 5.620 -25.314 -18.921 1.00 51.59 94 GLN A C 1
ATOM 728 O O . GLN A 1 94 ? 4.745 -24.877 -18.174 1.00 51.59 94 GLN A O 1
ATOM 733 N N . SER A 1 95 ? 5.721 -24.992 -20.210 1.00 52.91 95 SER A N 1
ATOM 734 C CA . SER A 1 95 ? 4.620 -24.523 -21.055 1.00 52.91 95 SER A CA 1
ATOM 735 C C . SER A 1 95 ? 3.542 -25.587 -21.189 1.00 52.91 95 SER A C 1
ATOM 737 O O . SER A 1 95 ? 3.953 -26.755 -21.385 1.00 52.91 95 SER A O 1
#

Organism: NCBI:txid1962118

Radius of gyration: 18.5 Å; chains: 1; bounding box: 37×36×45 Å

pLDDT: mean 83.4, std 12.76, range [45.47, 96.88]